Protein AF-A0A962QQG6-F1 (afdb_monomer_lite)

Foldseek 3Di:
DVLLQVLLQQLLVVLCVVCVVQVLQFAFFADLPPPPDRNHDHQVRQQVSSLVSQVVCVVVVVDDFKDWDDKDWDDPDPRDIHIFTWIAGPPPRFIWTFGPRRGGRSHGTDTGGVVVVNVDDDDHPPDD

Secondary structure (DSSP, 8-state):
-HHHHHHHHHHHHHHHHHHHHHSGGGPPS---S----TT---HHHHHHHHHHHHHHHHHTT--SSEEEEEEEEEEEETTEEEEEEEEEETTT--EEEEE-TTS-TTSPPEEEEHHHHHH-S----TT-

pLDDT: mean 88.92, std 14.82, range [37.56, 98.88]

Sequence (128 aa):
AQERRSIALAIARMEQMVGTQTGTSRDLPGNDGDNDQAGQLDCIAESLNTTTFLHVLEDSGLLRWHKVGTPAKRQRWIFSFHHTAVIRETTTDAPFAVDSWYLGNGAEPLVQPLDEWFRAIDIPGPGD

Radius of gyration: 14.05 Å; chains: 1; bounding box: 30×34×37 Å

Structure (mmCIF, N/CA/C/O backbone):
data_AF-A0A962QQG6-F1
#
_entry.id   AF-A0A962QQG6-F1
#
loop_
_atom_site.group_PDB
_atom_site.id
_atom_site.type_symbol
_atom_site.label_atom_id
_atom_site.label_alt_id
_atom_site.label_comp_id
_atom_site.label_asym_id
_atom_site.label_entity_id
_atom_site.label_seq_id
_atom_site.pdbx_PDB_ins_code
_atom_site.Cartn_x
_atom_site.Cartn_y
_atom_site.Cartn_z
_atom_site.occupancy
_atom_site.B_iso_or_equiv
_atom_site.auth_seq_id
_atom_site.auth_comp_id
_atom_site.auth_asym_id
_atom_site.auth_atom_id
_atom_site.pdbx_PDB_model_num
ATOM 1 N N . ALA A 1 1 ? 0.656 2.044 16.397 1.00 78.56 1 ALA A N 1
ATOM 2 C CA . ALA A 1 1 ? 1.985 2.352 15.817 1.00 78.56 1 ALA A CA 1
ATOM 3 C C . ALA A 1 1 ? 2.762 1.094 15.417 1.00 78.56 1 ALA A C 1
ATOM 5 O O . ALA A 1 1 ? 3.168 1.013 14.270 1.00 78.56 1 ALA A O 1
ATOM 6 N N . GLN A 1 2 ? 2.943 0.105 16.306 1.00 94.94 2 GLN A N 1
ATOM 7 C CA . GLN A 1 2 ? 3.753 -1.089 16.007 1.00 94.94 2 GLN A CA 1
ATOM 8 C C . GLN A 1 2 ? 3.276 -1.882 14.778 1.00 94.94 2 GLN A C 1
ATOM 10 O O . GLN A 1 2 ? 4.088 -2.158 13.904 1.00 94.94 2 GLN A O 1
ATOM 15 N N . GLU A 1 3 ? 1.976 -2.181 14.664 1.00 97.44 3 GLU A N 1
ATOM 16 C CA . GLU A 1 3 ? 1.452 -2.939 13.514 1.00 97.44 3 GLU A CA 1
ATOM 17 C C . GLU A 1 3 ? 1.678 -2.215 12.179 1.00 97.44 3 GLU A C 1
ATOM 19 O O . GLU A 1 3 ? 2.087 -2.844 11.216 1.00 97.44 3 GLU A O 1
ATOM 24 N N . ARG A 1 4 ? 1.533 -0.884 12.137 1.00 97.88 4 ARG A N 1
ATOM 25 C CA . ARG A 1 4 ? 1.819 -0.078 10.936 1.00 97.88 4 ARG A CA 1
ATOM 26 C C . ARG A 1 4 ? 3.274 -0.198 10.475 1.00 97.88 4 ARG A C 1
ATOM 28 O O . ARG A 1 4 ? 3.527 -0.300 9.282 1.00 97.88 4 ARG A O 1
ATOM 35 N N . ARG A 1 5 ? 4.223 -0.259 11.415 1.00 97.69 5 ARG A N 1
ATOM 36 C CA . ARG A 1 5 ? 5.639 -0.517 11.105 1.00 97.69 5 ARG A CA 1
ATOM 37 C C . ARG A 1 5 ? 5.859 -1.942 10.590 1.00 97.69 5 ARG A C 1
ATOM 39 O O . ARG A 1 5 ? 6.620 -2.144 9.653 1.00 97.69 5 ARG A O 1
ATOM 46 N N . SER A 1 6 ? 5.193 -2.932 11.185 1.00 98.19 6 SER A N 1
ATOM 47 C CA . SER A 1 6 ? 5.244 -4.318 10.703 1.00 98.19 6 SER A CA 1
ATOM 48 C C . SER A 1 6 ? 4.640 -4.471 9.307 1.00 98.19 6 SER A C 1
ATOM 50 O O . SER A 1 6 ? 5.186 -5.222 8.507 1.00 98.19 6 SER A O 1
ATOM 52 N N . ILE A 1 7 ? 3.567 -3.736 9.000 1.00 98.50 7 ILE A N 1
ATOM 53 C CA . ILE A 1 7 ? 2.983 -3.657 7.658 1.00 98.50 7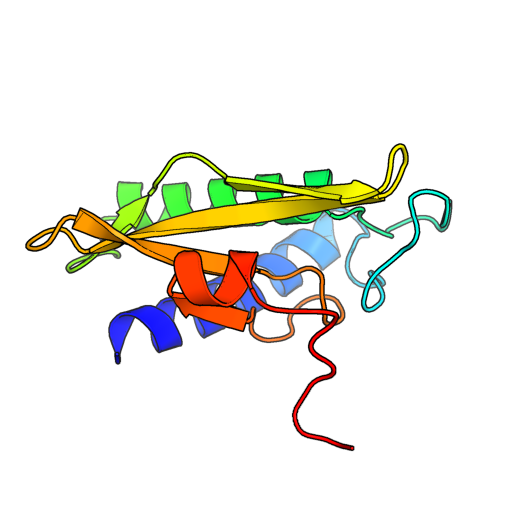 ILE A CA 1
ATOM 54 C C . ILE A 1 7 ? 4.017 -3.103 6.679 1.00 98.50 7 ILE A C 1
ATOM 56 O O . ILE A 1 7 ? 4.286 -3.761 5.684 1.00 98.50 7 ILE A O 1
ATOM 60 N N . ALA A 1 8 ? 4.657 -1.968 6.982 1.00 98.31 8 ALA A N 1
ATOM 61 C CA . ALA A 1 8 ? 5.670 -1.387 6.099 1.00 98.31 8 ALA A CA 1
ATOM 62 C C . ALA A 1 8 ? 6.805 -2.381 5.779 1.00 98.31 8 ALA A C 1
ATOM 64 O O . ALA A 1 8 ? 7.122 -2.629 4.617 1.00 98.31 8 ALA A O 1
ATOM 65 N N . LEU A 1 9 ? 7.339 -3.048 6.805 1.00 98.38 9 LEU A N 1
ATOM 66 C CA . LEU A 1 9 ? 8.345 -4.098 6.630 1.00 98.38 9 LEU A CA 1
ATOM 67 C C . LEU A 1 9 ? 7.838 -5.275 5.787 1.00 98.38 9 LEU A C 1
ATOM 69 O O . LEU A 1 9 ? 8.587 -5.816 4.976 1.00 98.38 9 LEU A O 1
ATOM 73 N N . ALA A 1 10 ? 6.590 -5.704 5.982 1.00 98.44 10 ALA A N 1
ATOM 74 C CA . ALA A 1 10 ? 6.010 -6.809 5.228 1.00 98.44 10 ALA A CA 1
ATOM 75 C C . ALA A 1 10 ? 5.835 -6.454 3.745 1.00 98.44 10 ALA A C 1
ATOM 77 O O . ALA A 1 10 ? 6.231 -7.251 2.897 1.00 98.44 10 ALA A O 1
ATOM 78 N N . ILE A 1 11 ? 5.318 -5.259 3.441 1.00 98.56 11 ILE A N 1
ATOM 79 C CA . ILE A 1 11 ? 5.159 -4.759 2.068 1.00 98.56 11 ILE A CA 1
ATOM 80 C C . ILE A 1 11 ? 6.513 -4.700 1.360 1.00 98.56 11 ILE A C 1
ATOM 82 O O . ILE A 1 11 ? 6.670 -5.334 0.321 1.00 98.56 11 ILE A O 1
ATOM 86 N N . ALA A 1 12 ? 7.524 -4.096 1.989 1.00 98.00 12 ALA A N 1
ATOM 87 C CA . ALA A 1 12 ? 8.886 -4.046 1.458 1.00 98.00 12 ALA A CA 1
ATOM 88 C C . ALA A 1 12 ? 9.438 -5.443 1.107 1.00 98.00 12 ALA A C 1
ATOM 90 O O . ALA A 1 12 ? 10.058 -5.658 0.066 1.00 98.00 12 ALA A O 1
ATOM 91 N N . ARG A 1 13 ? 9.199 -6.445 1.964 1.00 98.12 13 ARG A N 1
ATOM 92 C CA . ARG A 1 13 ? 9.630 -7.827 1.692 1.00 98.12 13 ARG A CA 1
ATOM 93 C C . ARG A 1 13 ? 8.835 -8.480 0.569 1.00 98.12 13 ARG A C 1
ATOM 95 O O . ARG A 1 13 ? 9.422 -9.206 -0.231 1.00 98.12 13 ARG A O 1
ATOM 102 N N . MET A 1 14 ? 7.526 -8.250 0.509 1.00 98.25 14 MET A N 1
ATOM 103 C CA . MET A 1 14 ? 6.679 -8.779 -0.559 1.00 98.25 14 MET A CA 1
ATOM 104 C C . MET A 1 14 ? 7.065 -8.192 -1.916 1.00 98.25 14 MET A C 1
ATOM 106 O O . MET A 1 14 ? 7.214 -8.953 -2.868 1.00 98.25 14 MET A O 1
ATOM 110 N N . GLU A 1 15 ? 7.353 -6.895 -1.988 1.00 97.00 15 GLU A N 1
ATOM 111 C CA . GLU A 1 15 ? 7.869 -6.245 -3.194 1.00 97.00 15 GLU A CA 1
ATOM 112 C C . GLU A 1 15 ? 9.195 -6.836 -3.675 1.00 97.00 15 GLU A C 1
ATOM 114 O O . GLU A 1 15 ? 9.340 -7.082 -4.869 1.00 97.00 15 GLU A O 1
ATOM 119 N N . GLN A 1 16 ? 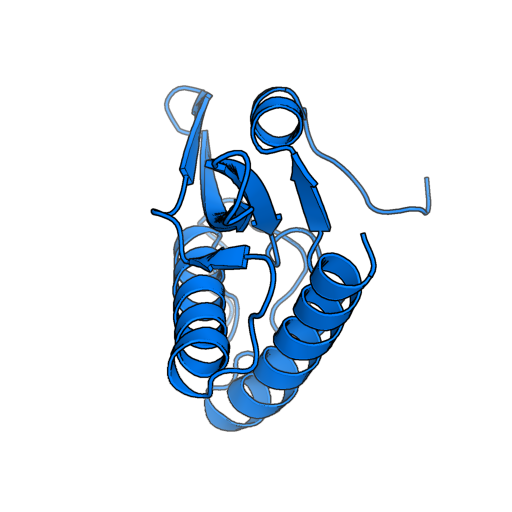10.140 -7.133 -2.774 1.00 96.88 16 GLN A N 1
ATOM 120 C CA . GLN A 1 16 ? 11.410 -7.784 -3.140 1.00 96.88 16 GLN A CA 1
ATOM 121 C C . GLN A 1 16 ? 11.177 -9.183 -3.731 1.00 96.88 16 GLN A C 1
ATOM 123 O O . GLN A 1 16 ? 11.759 -9.556 -4.758 1.00 96.88 16 GLN A O 1
ATOM 128 N N . MET A 1 17 ? 10.314 -9.972 -3.081 1.00 97.25 17 MET A N 1
ATOM 129 C CA . MET A 1 17 ? 9.988 -11.333 -3.516 1.00 97.25 17 MET A CA 1
ATOM 130 C C . MET A 1 17 ? 9.252 -11.340 -4.858 1.00 97.25 17 MET A C 1
ATOM 132 O O . MET A 1 17 ? 9.568 -12.151 -5.731 1.00 97.25 17 MET A O 1
ATOM 136 N N . VAL A 1 18 ? 8.270 -10.455 -5.031 1.00 96.94 18 VAL A N 1
ATOM 137 C CA . VAL A 1 18 ? 7.470 -10.354 -6.257 1.00 96.94 18 VAL A CA 1
ATOM 138 C C . VAL A 1 18 ? 8.287 -9.735 -7.381 1.00 96.94 18 VAL A C 1
ATOM 140 O O . VAL A 1 18 ? 8.298 -10.288 -8.476 1.00 96.94 18 VAL A O 1
ATOM 143 N N . GLY A 1 19 ? 9.055 -8.681 -7.105 1.00 95.62 19 GLY A N 1
ATOM 144 C CA . GLY A 1 19 ? 9.858 -7.987 -8.108 1.00 95.62 19 GLY A CA 1
ATOM 145 C C . GLY A 1 19 ? 10.870 -8.887 -8.805 1.00 95.62 19 GLY A C 1
ATOM 146 O O . GLY A 1 19 ? 11.074 -8.763 -10.013 1.00 95.62 19 GLY A O 1
ATOM 147 N N . THR A 1 20 ? 11.430 -9.863 -8.081 1.00 94.94 20 THR A N 1
ATOM 148 C 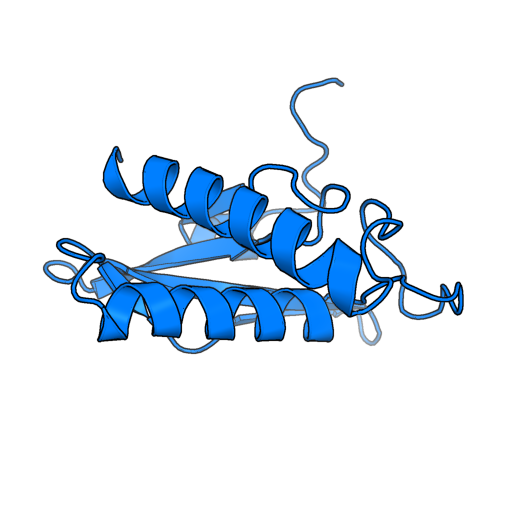CA . THR A 1 20 ? 12.356 -10.851 -8.661 1.00 94.94 20 THR A CA 1
ATOM 149 C C . THR A 1 20 ? 11.656 -11.747 -9.691 1.00 94.94 20 THR A C 1
ATOM 151 O O . THR A 1 20 ? 12.278 -12.212 -10.642 1.00 94.94 20 THR A O 1
ATOM 154 N N . GLN A 1 21 ? 10.355 -11.989 -9.516 1.00 95.69 21 GLN A N 1
ATOM 155 C CA . GLN A 1 21 ? 9.545 -12.857 -10.374 1.00 95.69 21 GLN A CA 1
ATOM 156 C C . GLN A 1 21 ? 8.905 -12.096 -11.541 1.00 95.69 21 GLN A C 1
ATOM 158 O O . GLN A 1 21 ? 8.743 -12.657 -12.622 1.00 95.69 21 GLN A O 1
ATOM 163 N N . THR A 1 22 ? 8.542 -10.830 -11.334 1.00 93.50 22 THR A N 1
ATOM 164 C CA . THR A 1 22 ? 7.828 -9.994 -12.314 1.00 93.50 22 THR A CA 1
ATOM 165 C C . THR A 1 22 ? 8.748 -9.073 -13.113 1.00 93.50 22 THR A C 1
ATOM 167 O O . THR A 1 22 ? 8.303 -8.444 -14.070 1.00 93.50 22 THR A O 1
ATOM 170 N N . GLY A 1 23 ? 10.028 -8.981 -12.739 1.00 93.06 23 GLY A N 1
ATOM 171 C CA . GLY A 1 23 ? 10.990 -8.066 -13.352 1.00 93.06 23 GLY A CA 1
ATOM 172 C C . GLY A 1 23 ? 10.924 -6.633 -12.814 1.00 93.06 23 GLY A C 1
ATOM 173 O O . GLY A 1 23 ? 11.611 -5.768 -13.355 1.00 93.06 23 GLY A O 1
ATOM 174 N N . THR A 1 24 ? 10.152 -6.379 -11.750 1.00 93.31 24 THR A N 1
ATOM 175 C CA . THR A 1 24 ? 10.003 -5.048 -11.132 1.00 93.31 24 THR A CA 1
ATOM 176 C C . THR A 1 24 ? 11.021 -4.768 -10.024 1.00 93.31 24 THR A C 1
ATOM 178 O O . THR A 1 24 ? 10.988 -3.716 -9.402 1.00 93.31 24 THR A O 1
ATOM 181 N N . SER A 1 25 ? 12.008 -5.649 -9.804 1.00 93.31 25 SER A N 1
ATOM 182 C CA . SER A 1 25 ? 13.123 -5.395 -8.865 1.00 93.31 25 SER A CA 1
ATOM 183 C C . SER A 1 25 ? 13.959 -4.151 -9.181 1.00 93.31 25 SER A C 1
ATOM 185 O O . SER A 1 25 ? 14.798 -3.761 -8.375 1.00 93.31 25 SER A O 1
ATOM 187 N N . ARG A 1 26 ? 13.806 -3.579 -10.378 1.00 89.31 26 ARG A N 1
ATOM 188 C CA . ARG A 1 26 ? 14.519 -2.374 -10.820 1.00 89.31 26 ARG A CA 1
ATOM 189 C C . ARG A 1 26 ? 13.651 -1.120 -10.749 1.00 89.31 26 ARG A C 1
ATOM 191 O O . ARG A 1 26 ? 14.068 -0.101 -11.286 1.00 89.31 26 ARG A O 1
ATOM 198 N N . ASP A 1 27 ? 12.471 -1.218 -10.144 1.00 89.19 27 ASP A N 1
ATOM 199 C CA . ASP A 1 27 ? 11.589 -0.077 -9.961 1.00 89.19 27 ASP A CA 1
ATOM 200 C C . ASP A 1 27 ? 12.287 1.029 -9.151 1.00 89.19 27 ASP A C 1
ATOM 202 O O . ASP A 1 27 ? 12.877 0.783 -8.090 1.00 89.19 27 ASP A O 1
ATOM 206 N N . LEU A 1 28 ? 12.291 2.231 -9.724 1.00 89.00 28 LEU A N 1
ATOM 207 C CA . LEU A 1 28 ? 12.946 3.420 -9.196 1.00 89.00 28 LEU A CA 1
ATOM 208 C C . LEU A 1 28 ? 11.961 4.279 -8.389 1.00 89.00 28 LEU A C 1
ATOM 210 O O . LEU A 1 28 ? 10.774 4.278 -8.704 1.00 89.00 28 LEU A O 1
ATOM 214 N N . PRO A 1 29 ? 12.459 5.081 -7.422 1.00 86.88 29 PRO A N 1
ATOM 215 C CA . PRO A 1 29 ? 11.641 6.035 -6.680 1.00 86.88 29 PRO A CA 1
ATOM 216 C C . PRO A 1 29 ? 10.867 6.985 -7.599 1.00 86.88 29 PRO A C 1
ATOM 218 O O . PRO A 1 29 ? 11.480 7.760 -8.338 1.00 86.88 29 PRO A O 1
ATOM 221 N N . GLY A 1 30 ? 9.540 6.977 -7.488 1.00 79.75 30 GLY A N 1
ATOM 222 C CA . GLY A 1 30 ? 8.646 7.877 -8.208 1.00 79.75 30 GLY A CA 1
ATOM 223 C C . GLY A 1 30 ? 8.676 7.765 -9.742 1.00 79.75 30 GLY A C 1
ATOM 224 O O . GLY A 1 30 ? 9.559 7.167 -10.353 1.00 79.75 30 GLY A O 1
ATOM 225 N N . ASN A 1 31 ? 7.686 8.381 -10.395 1.00 72.50 31 ASN A N 1
ATOM 226 C CA . ASN A 1 31 ? 7.681 8.672 -11.836 1.00 72.50 31 ASN A CA 1
ATOM 227 C C . ASN A 1 31 ? 6.546 9.618 -12.272 1.00 72.50 31 ASN A C 1
ATOM 229 O O . ASN A 1 31 ? 5.424 9.551 -11.786 1.00 72.50 31 ASN A O 1
ATOM 233 N N . ASP A 1 32 ? 6.789 10.431 -13.298 1.00 59.16 32 ASP A N 1
ATOM 234 C CA . ASP A 1 32 ? 5.755 11.285 -13.904 1.00 59.16 32 ASP A CA 1
ATOM 235 C C . ASP A 1 32 ? 4.977 10.552 -15.013 1.00 59.16 32 ASP A C 1
ATOM 237 O O . ASP A 1 32 ? 4.809 11.065 -16.115 1.00 59.16 32 ASP A O 1
ATOM 241 N N . GLY A 1 33 ? 4.532 9.318 -14.753 1.00 56.44 33 GLY A N 1
ATOM 242 C CA . GLY A 1 33 ? 3.646 8.557 -15.650 1.00 56.44 33 GLY A CA 1
ATOM 243 C C . GLY A 1 33 ? 4.240 8.069 -16.985 1.00 56.44 33 GLY A C 1
ATOM 244 O O . GLY A 1 33 ? 3.632 7.204 -17.605 1.00 56.44 33 GLY A O 1
ATOM 245 N N . ASP A 1 34 ? 5.421 8.547 -17.392 1.00 55.69 34 ASP A N 1
ATOM 246 C CA . ASP A 1 34 ? 6.011 8.287 -18.722 1.00 55.69 34 ASP A CA 1
ATOM 247 C C . ASP A 1 34 ? 7.355 7.525 -18.697 1.00 55.69 34 ASP A C 1
ATOM 249 O O . ASP A 1 34 ? 8.005 7.373 -19.733 1.00 55.69 34 ASP A O 1
ATOM 253 N N . ASN A 1 35 ? 7.804 7.012 -17.544 1.00 60.88 35 ASN A N 1
ATOM 254 C CA . ASN A 1 35 ? 9.019 6.187 -17.495 1.00 60.88 35 ASN A CA 1
ATOM 255 C C . ASN A 1 35 ? 8.722 4.766 -18.001 1.00 60.88 35 ASN A C 1
ATOM 257 O O . ASN A 1 35 ? 8.453 3.854 -17.224 1.00 60.88 35 ASN A O 1
ATOM 261 N N . ASP A 1 36 ? 8.828 4.576 -19.314 1.00 66.50 36 ASP A N 1
ATOM 262 C CA . ASP A 1 36 ? 8.616 3.328 -20.065 1.00 66.50 36 ASP A CA 1
ATOM 263 C C . ASP A 1 36 ? 9.701 2.248 -19.856 1.00 66.50 36 ASP A C 1
ATOM 265 O O . ASP A 1 36 ? 9.802 1.271 -20.608 1.00 66.50 36 ASP A O 1
ATOM 269 N N . GLN A 1 37 ? 10.520 2.391 -18.814 1.00 81.00 37 GLN A N 1
ATOM 270 C CA . GLN A 1 37 ? 11.588 1.449 -18.515 1.00 81.00 37 GLN A CA 1
ATOM 271 C C . GLN A 1 37 ? 11.006 0.105 -18.075 1.00 81.00 37 GLN A C 1
ATOM 273 O O . GLN A 1 37 ? 10.172 0.016 -17.176 1.00 81.00 37 GLN A O 1
ATOM 278 N N . ALA A 1 38 ? 11.490 -0.978 -18.685 1.00 85.44 38 ALA A N 1
ATOM 279 C CA . ALA A 1 38 ? 11.039 -2.325 -18.362 1.00 85.44 38 ALA A CA 1
ATOM 280 C C . ALA A 1 38 ? 11.265 -2.658 -16.873 1.00 85.44 38 ALA A C 1
ATOM 282 O O . ALA A 1 38 ? 12.407 -2.851 -16.437 1.00 85.44 38 ALA A O 1
ATOM 283 N N . GLY A 1 39 ? 10.164 -2.793 -16.132 1.00 87.62 39 GLY A N 1
ATOM 284 C CA . GLY A 1 39 ? 10.154 -3.077 -14.697 1.00 87.62 39 GLY A CA 1
ATOM 285 C C . GLY A 1 39 ? 9.823 -1.877 -13.807 1.00 87.62 39 GLY A C 1
ATOM 286 O O . GLY A 1 39 ? 9.706 -2.078 -12.605 1.00 87.62 39 GLY A O 1
ATOM 287 N N . GLN A 1 40 ? 9.655 -0.677 -14.370 1.00 91.44 40 GLN A N 1
ATOM 288 C CA . GLN A 1 40 ? 9.169 0.492 -13.639 1.00 91.44 40 GLN A CA 1
ATOM 289 C C . GLN A 1 40 ? 7.653 0.404 -13.418 1.00 91.44 40 GLN A C 1
ATOM 291 O O . GLN A 1 40 ? 6.910 -0.013 -14.311 1.00 91.44 40 GLN A O 1
ATOM 296 N N . LEU A 1 41 ? 7.199 0.825 -12.241 1.00 90.94 41 LEU A N 1
ATOM 297 C CA . LEU A 1 41 ? 5.804 0.854 -11.828 1.00 90.94 41 LEU A CA 1
ATOM 298 C C . LEU A 1 41 ? 5.347 2.292 -11.593 1.00 90.94 41 LEU A C 1
ATOM 300 O O . LEU A 1 41 ? 6.052 3.099 -10.994 1.00 90.94 41 LEU A O 1
ATOM 304 N N . ASP A 1 42 ? 4.164 2.636 -12.102 1.00 90.62 42 ASP A N 1
ATOM 305 C CA . ASP A 1 42 ? 3.522 3.919 -11.814 1.00 90.62 42 ASP A CA 1
ATOM 306 C C . ASP A 1 42 ? 2.797 3.902 -10.457 1.00 90.62 42 ASP A C 1
ATOM 308 O O . ASP A 1 42 ? 2.636 2.856 -9.822 1.00 90.62 42 ASP A O 1
ATOM 312 N N . CYS A 1 43 ? 2.320 5.065 -10.000 1.00 90.62 43 CYS A N 1
ATOM 313 C CA . CYS A 1 43 ? 1.615 5.160 -8.715 1.00 90.62 43 CYS A CA 1
ATOM 314 C C . CYS A 1 43 ? 0.343 4.295 -8.643 1.00 90.62 43 CYS A C 1
ATOM 316 O O . CYS A 1 43 ? -0.087 3.913 -7.553 1.00 90.62 43 CYS A O 1
ATOM 318 N N . ILE A 1 44 ? -0.282 3.986 -9.785 1.00 91.88 44 ILE A N 1
ATOM 319 C CA . ILE A 1 44 ? -1.487 3.155 -9.840 1.00 91.88 44 ILE A CA 1
ATOM 320 C C . ILE A 1 44 ? -1.098 1.698 -9.599 1.00 91.88 44 ILE A C 1
ATOM 322 O O . ILE A 1 44 ? -1.699 1.042 -8.747 1.00 91.88 44 ILE A O 1
ATOM 326 N N . ALA A 1 45 ? -0.092 1.199 -10.316 1.00 93.12 45 ALA A N 1
ATOM 327 C CA . ALA A 1 45 ? 0.417 -0.155 -10.179 1.00 93.12 45 ALA A CA 1
ATOM 328 C C . ALA A 1 45 ? 0.984 -0.397 -8.774 1.00 93.12 45 ALA A C 1
ATOM 330 O O . ALA A 1 45 ? 0.634 -1.398 -8.149 1.00 93.12 45 ALA A O 1
ATOM 331 N N . GLU A 1 46 ? 1.764 0.547 -8.243 1.00 94.44 46 GLU A N 1
ATOM 332 C CA . GLU A 1 46 ? 2.272 0.513 -6.866 1.00 94.44 46 GLU A CA 1
ATOM 333 C C . GLU A 1 46 ? 1.137 0.428 -5.837 1.00 94.44 46 GLU A C 1
ATOM 335 O O . GLU A 1 46 ? 1.106 -0.465 -4.982 1.00 94.44 46 GLU A O 1
ATOM 340 N N . SER A 1 47 ? 0.128 1.296 -5.967 1.00 96.31 47 SER A N 1
ATOM 341 C CA . SER A 1 47 ? -1.036 1.280 -5.080 1.00 96.31 47 SER A CA 1
ATOM 342 C C . SER A 1 47 ? -1.804 -0.043 -5.154 1.00 96.31 47 SER A C 1
ATOM 344 O O . SER A 1 47 ? -2.251 -0.536 -4.120 1.00 96.31 47 SER A O 1
ATOM 346 N N . LEU A 1 48 ? -1.984 -0.622 -6.344 1.00 96.81 48 LEU A N 1
ATOM 347 C CA . LEU A 1 48 ? -2.716 -1.880 -6.525 1.00 96.81 48 LEU A CA 1
ATOM 348 C C . LEU A 1 48 ? -1.936 -3.089 -5.993 1.00 96.81 48 LEU A C 1
ATOM 350 O O . LEU A 1 48 ? -2.526 -3.960 -5.344 1.00 96.81 48 LEU A O 1
ATOM 354 N N . ASN A 1 49 ? -0.623 -3.135 -6.225 1.00 97.44 49 ASN A N 1
ATOM 355 C CA . ASN A 1 49 ? 0.252 -4.178 -5.690 1.00 97.44 49 ASN A CA 1
ATOM 356 C C . ASN A 1 49 ? 0.244 -4.146 -4.161 1.00 97.44 49 ASN A C 1
ATOM 358 O O . ASN A 1 49 ? -0.045 -5.161 -3.525 1.00 97.44 49 ASN A O 1
ATOM 362 N N . THR A 1 50 ? 0.437 -2.965 -3.569 1.00 98.56 50 THR A N 1
ATOM 363 C CA . THR A 1 50 ? 0.386 -2.792 -2.114 1.00 98.56 50 THR A CA 1
ATOM 364 C C . THR A 1 50 ? -0.979 -3.184 -1.546 1.00 98.56 50 THR A C 1
ATOM 366 O O . THR A 1 50 ? -1.038 -3.917 -0.561 1.00 98.56 50 THR A O 1
ATOM 369 N N . THR A 1 51 ? -2.095 -2.791 -2.174 1.00 98.75 51 THR A N 1
ATOM 370 C CA . THR A 1 51 ? -3.435 -3.244 -1.752 1.00 98.75 51 THR A CA 1
ATOM 371 C C . THR A 1 51 ? -3.580 -4.764 -1.816 1.00 98.75 51 THR A C 1
ATOM 373 O O . THR A 1 51 ? -4.142 -5.364 -0.900 1.00 98.75 51 THR A O 1
ATOM 376 N N . THR A 1 52 ? -3.034 -5.405 -2.849 1.00 98.50 52 THR A N 1
ATOM 377 C CA . THR A 1 52 ? -3.047 -6.869 -2.980 1.00 98.50 52 THR A CA 1
ATOM 378 C C . THR A 1 52 ? -2.271 -7.532 -1.841 1.00 98.50 52 THR A C 1
ATOM 380 O O . THR A 1 52 ? -2.769 -8.460 -1.208 1.00 98.50 52 THR A O 1
ATOM 383 N N . PHE A 1 53 ? -1.079 -7.028 -1.520 1.00 98.56 53 PHE A N 1
ATOM 384 C CA . PHE A 1 53 ? -0.270 -7.526 -0.406 1.00 98.56 53 PHE A CA 1
ATOM 385 C C . PHE A 1 53 ? -0.959 -7.333 0.946 1.00 98.56 53 PHE A C 1
ATOM 387 O O . PHE A 1 53 ? -0.944 -8.232 1.787 1.00 98.56 53 PHE A O 1
ATOM 394 N N . LEU A 1 54 ? -1.620 -6.193 1.147 1.00 98.88 54 LEU A N 1
ATOM 395 C CA . LEU A 1 54 ? -2.408 -5.939 2.348 1.00 98.88 54 LEU A CA 1
ATOM 396 C C . LEU A 1 54 ? -3.564 -6.936 2.495 1.00 98.88 54 LEU A C 1
ATOM 398 O O . LEU A 1 54 ? -3.776 -7.432 3.600 1.00 98.88 54 LEU A O 1
ATOM 402 N N . HIS A 1 55 ? -4.258 -7.286 1.408 1.00 98.75 55 HIS A N 1
ATOM 403 C CA . HIS A 1 55 ? -5.284 -8.333 1.448 1.00 98.75 55 HIS A CA 1
ATOM 404 C C . HIS A 1 55 ? -4.696 -9.707 1.775 1.00 98.75 55 HIS A C 1
ATOM 406 O O . HIS A 1 55 ? -5.261 -10.416 2.597 1.00 98.75 55 HIS A O 1
ATOM 412 N N . VAL A 1 56 ? -3.515 -10.057 1.250 1.00 98.56 56 VAL A N 1
ATOM 413 C CA . VAL A 1 56 ? -2.824 -11.299 1.650 1.00 98.56 56 VAL A CA 1
ATOM 414 C C . VAL A 1 56 ? -2.557 -11.329 3.161 1.00 98.56 56 VAL A C 1
ATOM 416 O O . VAL A 1 56 ? -2.747 -12.367 3.799 1.00 98.56 56 VAL A O 1
ATOM 419 N N . LEU A 1 57 ? -2.139 -10.205 3.757 1.00 98.62 57 LEU A N 1
ATOM 420 C CA . LEU A 1 57 ? -1.935 -10.098 5.206 1.00 98.62 57 LEU A CA 1
ATOM 421 C C . LEU A 1 57 ? -3.255 -10.194 5.989 1.00 98.62 57 LEU A C 1
ATOM 423 O O . LEU A 1 57 ? -3.301 -10.864 7.023 1.00 98.62 57 LEU A O 1
ATOM 427 N N . GLU A 1 58 ? -4.312 -9.537 5.512 1.00 98.56 58 GLU A N 1
ATOM 428 C CA . GLU A 1 58 ? -5.645 -9.549 6.124 1.00 98.56 58 GLU A CA 1
ATOM 429 C C . GLU A 1 58 ? -6.263 -10.951 6.107 1.00 98.56 58 GLU A C 1
ATOM 431 O O . GLU A 1 58 ? -6.618 -11.475 7.164 1.00 98.56 58 GLU A O 1
ATOM 436 N N . ASP A 1 59 ? -6.293 -11.596 4.940 1.00 98.44 59 ASP A N 1
ATOM 437 C CA . ASP A 1 59 ? -6.852 -12.937 4.734 1.00 98.44 59 ASP A CA 1
ATOM 438 C C . ASP A 1 59 ? -6.081 -14.010 5.519 1.00 98.44 59 ASP A C 1
ATOM 440 O O . ASP A 1 59 ? -6.645 -15.019 5.945 1.00 98.44 59 ASP A O 1
ATOM 444 N N . SER A 1 60 ? -4.789 -13.774 5.769 1.00 98.12 60 SER A N 1
ATOM 445 C CA . SER A 1 60 ? -3.947 -14.635 6.610 1.00 98.12 60 SER A CA 1
ATOM 446 C C . SER A 1 60 ? -4.122 -14.386 8.116 1.00 98.12 60 SER A C 1
ATOM 448 O O . SER A 1 60 ? -3.453 -15.030 8.926 1.00 98.12 60 SER A O 1
ATOM 450 N N . GLY A 1 61 ? -4.976 -13.440 8.523 1.00 97.81 61 GLY A N 1
ATOM 451 C CA . GLY A 1 61 ? -5.188 -13.075 9.927 1.00 97.81 61 GLY A CA 1
ATOM 452 C C . GLY A 1 61 ? -3.993 -12.368 10.579 1.00 97.81 61 GLY A C 1
ATOM 453 O O . GLY A 1 61 ? -3.859 -12.383 11.806 1.00 97.81 61 GLY A O 1
ATOM 454 N N . LEU A 1 62 ? -3.103 -11.772 9.778 1.00 98.19 62 LEU A N 1
ATOM 455 C CA . LEU A 1 62 ? -1.896 -11.084 10.250 1.00 98.19 62 LEU A CA 1
ATOM 456 C C . LEU A 1 62 ? -2.139 -9.606 10.580 1.00 98.19 62 LEU A C 1
ATOM 458 O O . LEU A 1 62 ? -1.296 -8.989 11.234 1.00 98.19 62 LEU A O 1
ATOM 462 N N . LEU A 1 63 ? -3.286 -9.050 10.181 1.00 98.25 63 LEU A N 1
ATOM 463 C CA . LEU A 1 63 ? -3.737 -7.730 10.614 1.00 98.25 63 LEU A CA 1
ATOM 464 C C . LEU A 1 63 ? -4.691 -7.875 11.805 1.00 98.25 63 LEU A C 1
ATOM 466 O O . LEU A 1 63 ? -5.777 -8.438 11.686 1.00 98.25 63 LEU A O 1
ATOM 470 N N . ARG A 1 64 ? -4.280 -7.389 12.980 1.00 97.75 64 ARG A N 1
ATOM 471 C CA . ARG A 1 64 ? -5.072 -7.457 14.218 1.00 97.75 64 ARG A CA 1
ATOM 472 C C . ARG A 1 64 ? -5.794 -6.150 14.511 1.00 97.75 64 ARG A C 1
ATOM 474 O O . ARG A 1 64 ? -6.911 -6.174 15.025 1.00 97.75 64 ARG A O 1
ATOM 481 N N . TRP A 1 65 ? -5.141 -5.022 14.250 1.00 98.12 65 TRP A N 1
ATOM 482 C CA . TRP A 1 65 ? -5.627 -3.691 14.624 1.00 98.12 65 TRP A CA 1
ATOM 483 C C . TRP A 1 65 ? -6.073 -2.852 13.434 1.00 98.12 65 TRP A C 1
ATOM 485 O O . TRP A 1 65 ? -6.683 -1.805 13.645 1.00 98.12 65 TRP A O 1
ATOM 495 N N . HIS A 1 66 ? -5.787 -3.296 12.212 1.00 98.62 66 HIS A N 1
ATOM 496 C CA . HIS A 1 66 ? -6.209 -2.635 10.988 1.00 98.62 66 HIS A CA 1
ATOM 497 C C . HIS A 1 66 ? -6.916 -3.620 10.053 1.00 98.62 66 HIS A C 1
ATOM 499 O O . HIS A 1 66 ? -6.727 -4.830 10.141 1.00 98.62 66 HIS A O 1
ATOM 505 N N . LYS A 1 67 ? -7.714 -3.066 9.148 1.00 98.62 67 LYS A N 1
ATOM 506 C CA . LYS A 1 67 ? -8.353 -3.742 8.015 1.00 98.62 67 LYS A CA 1
ATOM 507 C C . LYS A 1 67 ? -7.989 -3.018 6.724 1.00 98.62 67 LYS A C 1
ATOM 509 O O . LYS A 1 67 ? -7.659 -1.825 6.768 1.00 98.62 67 LYS A O 1
ATOM 514 N N . VAL A 1 68 ? -8.064 -3.695 5.587 1.00 98.75 68 VAL A N 1
ATOM 515 C CA . VAL A 1 68 ? -7.799 -3.066 4.289 1.00 98.75 68 VAL A CA 1
ATOM 516 C C . VAL A 1 68 ? -8.928 -2.092 3.950 1.00 98.75 68 VAL A C 1
ATOM 518 O O . VAL A 1 68 ? -10.114 -2.364 4.139 1.00 98.75 68 VAL A O 1
ATOM 521 N N . GLY A 1 69 ? -8.546 -0.895 3.516 1.00 98.31 69 GLY A N 1
ATOM 522 C CA . GLY A 1 69 ? -9.450 0.157 3.073 1.00 98.31 69 GLY A CA 1
ATOM 523 C C . GLY A 1 69 ? -9.477 0.284 1.555 1.00 98.31 69 GLY A C 1
ATOM 524 O O . GLY A 1 69 ? -8.660 -0.283 0.835 1.00 98.31 69 GLY A O 1
ATOM 525 N N . THR A 1 70 ? -10.410 1.090 1.058 1.00 97.69 70 THR A N 1
ATOM 526 C CA . THR A 1 70 ? -10.430 1.474 -0.356 1.00 97.69 70 THR A CA 1
ATOM 527 C C . THR A 1 70 ? -9.221 2.359 -0.670 1.00 97.69 70 THR A C 1
ATOM 529 O O . THR A 1 70 ? -9.008 3.327 0.068 1.00 97.69 70 THR A O 1
ATOM 532 N N . PRO A 1 71 ? -8.453 2.071 -1.741 1.00 97.44 71 PRO A N 1
ATOM 533 C CA . PRO A 1 71 ? -7.353 2.924 -2.176 1.00 97.44 71 PRO A CA 1
ATOM 534 C C . PRO A 1 71 ? -7.797 4.375 -2.345 1.00 97.44 71 PRO A C 1
ATOM 536 O O . PRO A 1 71 ? -8.914 4.656 -2.791 1.00 97.44 71 PRO A O 1
ATOM 539 N N . ALA A 1 72 ? -6.918 5.301 -1.983 1.00 95.81 72 ALA A N 1
ATOM 540 C CA . ALA A 1 72 ? -7.186 6.724 -2.082 1.00 95.81 72 ALA A CA 1
ATOM 541 C C . ALA A 1 72 ? -6.501 7.316 -3.313 1.00 95.81 72 ALA A C 1
ATOM 543 O O . ALA A 1 72 ? -5.434 6.876 -3.734 1.00 95.81 72 ALA A O 1
ATOM 544 N N . LYS A 1 73 ? -7.123 8.357 -3.866 1.00 93.19 73 LYS A N 1
ATOM 545 C CA . LYS A 1 73 ? -6.601 9.146 -4.979 1.00 93.19 73 LYS A CA 1
ATOM 546 C C . LYS A 1 73 ? -6.588 10.612 -4.583 1.00 93.19 73 LYS A C 1
ATOM 548 O O . LYS A 1 73 ? -7.592 11.120 -4.084 1.00 93.19 73 LYS A O 1
ATOM 553 N N . ARG A 1 74 ? -5.497 11.313 -4.883 1.00 88.88 74 ARG A N 1
ATOM 554 C CA . ARG A 1 74 ? -5.443 12.780 -4.841 1.00 88.88 74 ARG A CA 1
ATOM 555 C C . ARG A 1 74 ? -5.116 13.330 -6.223 1.00 88.88 74 ARG A C 1
ATOM 557 O O . ARG A 1 74 ? -4.313 12.757 -6.953 1.00 88.88 74 ARG A O 1
ATOM 564 N N . GLN A 1 75 ? -5.753 14.441 -6.573 1.00 79.88 75 GLN A N 1
ATOM 565 C CA . GLN A 1 75 ? -5.483 15.192 -7.794 1.00 79.88 75 GLN A CA 1
ATOM 566 C C . GLN A 1 75 ? -4.979 16.574 -7.389 1.00 79.88 75 GLN A C 1
ATOM 568 O O . GLN A 1 75 ? -5.709 17.322 -6.738 1.00 79.88 75 GLN A O 1
ATOM 573 N N . ARG A 1 76 ? -3.730 16.902 -7.737 1.00 65.75 76 ARG A N 1
ATOM 574 C CA . ARG A 1 76 ? -3.123 18.199 -7.386 1.00 65.75 76 ARG A CA 1
ATOM 575 C C . ARG A 1 76 ? -3.258 19.220 -8.517 1.00 65.75 76 ARG A C 1
ATOM 577 O O . ARG A 1 76 ? -3.497 20.391 -8.243 1.00 65.75 76 ARG A O 1
ATOM 584 N N . TRP A 1 77 ? -3.163 18.768 -9.766 1.00 61.88 77 TRP A N 1
ATOM 585 C CA . TRP A 1 77 ? -3.308 19.576 -10.982 1.00 61.88 77 TRP A CA 1
ATOM 586 C C . TRP A 1 77 ? -4.143 18.815 -12.018 1.00 61.88 77 TRP A C 1
ATOM 588 O O . TRP A 1 77 ? -4.436 17.635 -11.827 1.00 61.88 77 TRP A O 1
ATOM 598 N N . ILE A 1 78 ? -4.523 19.459 -13.127 1.00 58.22 78 ILE A N 1
ATOM 599 C CA . ILE A 1 78 ? -5.359 18.836 -14.177 1.00 58.22 78 ILE A CA 1
ATOM 600 C C . ILE A 1 78 ? -4.765 17.493 -14.658 1.00 58.22 78 ILE A C 1
ATOM 602 O O . ILE A 1 78 ? -5.530 16.577 -14.946 1.00 58.22 78 ILE A O 1
ATOM 606 N N . PHE A 1 79 ? -3.432 17.350 -14.636 1.00 60.16 79 PHE A N 1
ATOM 607 C CA . PHE A 1 79 ? -2.706 16.160 -15.098 1.00 60.16 79 PHE A CA 1
ATOM 608 C C . PHE A 1 79 ? -1.856 15.449 -14.026 1.00 60.16 79 PHE A C 1
ATOM 610 O O . PHE A 1 79 ? -1.135 14.521 -14.362 1.00 60.16 79 PHE A O 1
ATOM 617 N N . SER A 1 80 ? -1.925 15.848 -12.749 1.00 70.94 80 SER A N 1
ATOM 618 C CA . SER A 1 80 ? -1.135 15.217 -11.675 1.00 70.94 80 SER A CA 1
ATOM 619 C C . SER A 1 80 ? -2.051 14.467 -10.713 1.00 70.94 80 SER A C 1
ATOM 621 O O . SER A 1 80 ? -2.825 15.077 -9.960 1.00 70.94 80 SER A O 1
ATOM 623 N N . PHE A 1 81 ? -1.965 13.140 -10.769 1.00 83.94 81 PHE A N 1
ATOM 624 C CA . PHE A 1 81 ? -2.723 12.208 -9.945 1.00 83.94 81 PHE A CA 1
ATOM 625 C C . PHE A 1 81 ? -1.765 11.323 -9.165 1.00 83.94 81 PHE A C 1
ATOM 627 O O . PHE A 1 81 ? -0.778 10.856 -9.718 1.00 83.94 81 PHE A O 1
ATOM 634 N N . HIS A 1 82 ? -2.096 11.055 -7.907 1.00 89.94 82 HIS A N 1
ATOM 635 C CA . HIS A 1 82 ? -1.361 10.104 -7.081 1.00 89.94 82 HIS A CA 1
ATOM 636 C C . HIS A 1 82 ? -2.332 9.154 -6.390 1.00 89.94 82 HIS A C 1
ATOM 638 O O . HIS A 1 82 ? -3.406 9.590 -5.953 1.00 89.94 82 HIS A O 1
ATOM 644 N N . HIS A 1 83 ? -1.960 7.879 -6.305 1.00 93.06 83 HIS A N 1
ATOM 645 C CA . HIS A 1 83 ? -2.747 6.824 -5.670 1.00 93.06 83 HIS A CA 1
ATOM 646 C C . HIS A 1 83 ? -1.967 6.215 -4.509 1.00 93.06 83 HIS A C 1
ATOM 648 O O . HIS A 1 83 ? -0.743 6.180 -4.525 1.00 93.06 83 HIS A O 1
ATOM 654 N N . THR A 1 84 ? -2.683 5.744 -3.493 1.00 96.25 84 THR A N 1
ATOM 655 C CA . THR A 1 84 ? -2.084 5.029 -2.366 1.00 96.25 84 THR A CA 1
ATOM 656 C C . THR A 1 84 ? -3.021 3.939 -1.867 1.00 96.25 84 THR A C 1
ATOM 658 O O . THR A 1 84 ? -4.251 4.093 -1.883 1.00 96.25 84 THR A O 1
ATOM 661 N N . ALA A 1 85 ? -2.439 2.843 -1.384 1.00 98.44 85 ALA A N 1
ATOM 662 C CA . ALA A 1 85 ? -3.181 1.845 -0.641 1.00 98.44 85 ALA A CA 1
ATOM 663 C C . ALA A 1 85 ? -3.585 2.404 0.730 1.00 98.44 85 ALA A C 1
ATOM 665 O O . ALA A 1 85 ? -2.959 3.316 1.272 1.00 98.44 85 ALA A O 1
ATOM 666 N N . VAL A 1 86 ? -4.653 1.859 1.312 1.00 98.75 86 VAL A N 1
ATOM 667 C CA . VAL A 1 86 ? -5.192 2.349 2.584 1.00 98.75 86 VAL A CA 1
ATOM 668 C C . VAL A 1 86 ? -5.421 1.188 3.533 1.00 98.75 86 VAL A C 1
ATOM 670 O O . VAL A 1 86 ? -5.968 0.155 3.154 1.00 98.75 86 VAL A O 1
ATOM 673 N N . ILE A 1 87 ? -5.070 1.402 4.795 1.00 98.75 87 ILE A N 1
ATOM 674 C CA . ILE A 1 87 ? -5.527 0.591 5.923 1.00 98.75 87 ILE A CA 1
ATOM 675 C C . ILE A 1 87 ? -6.366 1.463 6.858 1.00 98.75 87 ILE A C 1
ATOM 677 O O . ILE A 1 87 ? -6.146 2.671 6.965 1.00 98.75 87 ILE A O 1
ATOM 681 N N . ARG A 1 88 ? -7.339 0.871 7.547 1.00 98.69 88 ARG A N 1
ATOM 682 C CA . ARG A 1 88 ? -8.179 1.561 8.538 1.00 98.69 88 ARG A CA 1
ATOM 683 C C . ARG A 1 88 ? -8.043 0.878 9.881 1.00 98.69 88 ARG A C 1
ATOM 685 O O . ARG A 1 88 ? -8.116 -0.343 9.949 1.00 98.69 88 ARG A O 1
ATOM 692 N N . GLU A 1 89 ? -7.857 1.648 10.942 1.00 98.12 89 GLU A N 1
ATOM 693 C CA . GLU A 1 89 ? -7.821 1.107 12.299 1.00 98.12 89 GLU A CA 1
ATOM 694 C C . GLU A 1 89 ? -9.198 0.527 12.667 1.00 98.12 89 GLU A C 1
ATOM 696 O O . GLU A 1 89 ? -10.227 1.166 12.463 1.00 98.12 89 GLU A O 1
ATOM 701 N N . THR A 1 90 ? -9.250 -0.695 13.193 1.00 97.44 90 THR A N 1
ATOM 702 C CA . THR A 1 90 ? -10.512 -1.437 13.364 1.00 97.44 90 THR A CA 1
ATOM 703 C C . THR A 1 90 ? -11.446 -0.798 14.397 1.00 97.44 90 THR A C 1
ATOM 705 O O . THR A 1 90 ? -12.664 -0.900 14.269 1.00 97.44 90 THR A O 1
ATOM 708 N N . THR A 1 91 ? -10.897 -0.135 15.418 1.00 97.00 91 THR A N 1
ATOM 709 C CA . THR A 1 91 ? -11.666 0.449 16.530 1.00 97.00 91 THR A CA 1
ATOM 710 C C . THR A 1 91 ? -12.187 1.852 16.236 1.00 97.00 91 THR A C 1
ATOM 712 O O . THR A 1 91 ? -13.320 2.167 16.586 1.00 97.00 91 THR A O 1
ATOM 715 N N . THR A 1 92 ? -11.363 2.702 15.625 1.00 97.56 92 THR A N 1
ATOM 716 C CA . THR A 1 92 ? -11.668 4.121 15.377 1.00 97.56 92 THR A CA 1
ATOM 717 C C . THR A 1 92 ? -12.085 4.396 13.937 1.00 97.56 92 THR A C 1
ATOM 719 O O . THR A 1 92 ? -12.558 5.489 13.634 1.00 97.56 92 THR A O 1
ATOM 722 N N . ASP A 1 93 ? -11.887 3.422 13.046 1.00 97.69 93 ASP A N 1
ATOM 723 C CA . ASP A 1 93 ? -11.995 3.565 11.596 1.00 97.69 93 ASP A CA 1
ATOM 724 C C . ASP A 1 93 ? -11.050 4.641 11.018 1.00 97.69 93 ASP A C 1
ATOM 726 O O . ASP A 1 93 ? -11.230 5.098 9.889 1.00 97.69 93 ASP A O 1
ATOM 730 N N . ALA A 1 94 ? -10.013 5.033 11.773 1.00 98.06 94 ALA A N 1
ATOM 731 C CA . ALA A 1 94 ? -9.032 6.023 11.349 1.00 98.06 94 ALA A CA 1
ATOM 732 C C . ALA A 1 94 ? -8.218 5.512 10.141 1.00 98.06 94 ALA A C 1
ATOM 734 O O . ALA A 1 94 ? -7.610 4.440 10.232 1.00 98.06 94 ALA A O 1
ATOM 735 N N . PRO A 1 95 ? -8.185 6.250 9.014 1.00 98.38 95 PRO A N 1
ATOM 736 C CA . PRO A 1 95 ? -7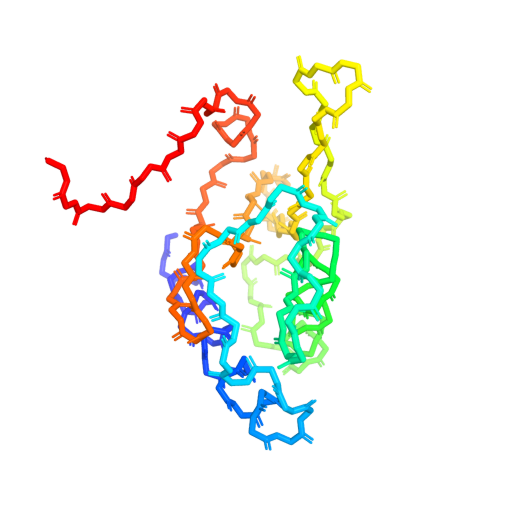.479 5.825 7.811 1.00 98.38 95 PRO A CA 1
ATOM 737 C C . PRO A 1 95 ? -5.998 6.215 7.808 1.00 98.38 95 PRO A C 1
ATOM 739 O O . PRO A 1 95 ? -5.630 7.339 8.154 1.00 98.38 95 PRO A O 1
ATOM 742 N N . PHE A 1 96 ? -5.165 5.307 7.306 1.00 98.38 96 PHE A N 1
ATOM 743 C CA . PHE A 1 96 ? -3.743 5.517 7.060 1.00 98.38 96 PHE A CA 1
ATOM 744 C C . PHE A 1 96 ? -3.412 5.135 5.617 1.00 98.38 96 PHE A C 1
ATOM 746 O O . PHE A 1 96 ? -3.832 4.078 5.144 1.00 98.38 96 PHE A O 1
ATOM 753 N N . ALA A 1 97 ? -2.657 5.992 4.936 1.00 98.06 97 ALA A N 1
ATOM 754 C CA . ALA A 1 97 ? -2.037 5.673 3.658 1.00 98.06 97 ALA A CA 1
ATOM 755 C C . ALA A 1 97 ? -0.880 4.687 3.876 1.00 98.06 97 ALA A C 1
ATOM 757 O O . ALA A 1 97 ? -0.185 4.780 4.890 1.00 98.06 97 ALA A O 1
ATOM 758 N N . VAL A 1 98 ? -0.683 3.770 2.932 1.00 98.19 98 VAL A N 1
ATOM 759 C CA . VAL A 1 98 ? 0.490 2.894 2.815 1.00 98.19 98 VAL A CA 1
ATOM 760 C C . VAL A 1 98 ? 1.026 3.106 1.405 1.00 98.19 98 VAL A C 1
ATOM 762 O O . VAL A 1 98 ? 0.468 2.592 0.438 1.00 98.19 98 VAL A O 1
ATOM 765 N N . ASP A 1 99 ? 2.047 3.947 1.286 1.00 95.75 99 ASP A N 1
ATOM 766 C CA . ASP A 1 99 ? 2.508 4.474 0.002 1.00 95.75 99 ASP A CA 1
ATOM 767 C C . ASP A 1 99 ? 3.929 3.997 -0.320 1.00 95.75 99 ASP A C 1
ATOM 769 O O . ASP A 1 99 ? 4.894 4.477 0.279 1.00 95.75 99 ASP A O 1
ATOM 773 N N . SER A 1 100 ? 4.042 3.022 -1.226 1.00 94.44 100 SER A N 1
ATOM 774 C CA . SER A 1 100 ? 5.308 2.425 -1.677 1.00 94.44 100 SER A CA 1
ATOM 775 C C . SER A 1 100 ? 6.005 3.222 -2.780 1.00 94.44 100 SER A C 1
ATOM 777 O O . SER A 1 100 ? 7.202 3.066 -2.976 1.00 94.44 100 SER A O 1
ATOM 779 N N . TRP A 1 101 ? 5.304 4.138 -3.451 1.00 91.50 101 TRP A N 1
ATOM 780 C CA . TRP A 1 101 ? 5.771 4.748 -4.701 1.00 91.50 101 TRP A CA 1
ATOM 781 C C . TRP A 1 101 ? 6.929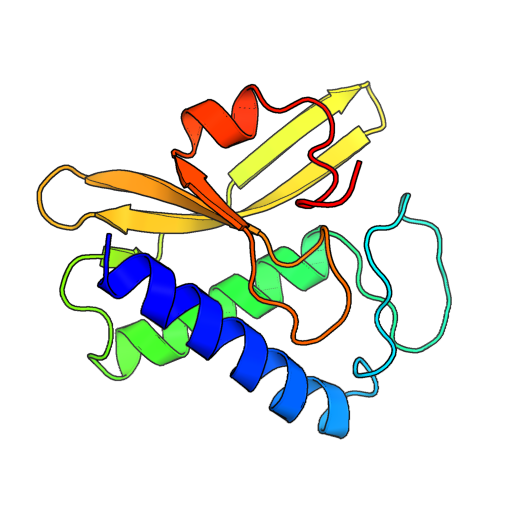 5.750 -4.541 1.00 91.50 101 TRP A C 1
ATOM 783 O O . TRP A 1 101 ? 7.687 5.983 -5.479 1.00 91.50 101 TRP A O 1
ATOM 793 N N . TYR A 1 102 ? 7.087 6.376 -3.368 1.00 86.25 102 TYR A N 1
ATOM 794 C CA . TYR A 1 102 ? 8.104 7.423 -3.172 1.00 86.25 102 TYR A CA 1
ATOM 795 C C . TYR A 1 102 ? 9.545 6.908 -3.150 1.00 86.25 102 TYR A C 1
ATOM 797 O O . TYR A 1 102 ? 10.469 7.704 -3.299 1.00 86.25 102 TYR A O 1
ATOM 805 N N . LEU A 1 103 ? 9.752 5.615 -2.903 1.00 87.38 103 LEU A N 1
ATOM 806 C CA . LEU A 1 103 ? 11.068 4.988 -2.798 1.00 87.38 103 LEU A CA 1
ATOM 807 C C . LEU A 1 103 ? 11.149 3.819 -3.788 1.00 87.38 103 LEU A C 1
ATOM 809 O O . LEU A 1 103 ? 10.144 3.417 -4.354 1.00 87.38 103 LEU A O 1
ATOM 813 N N . GLY A 1 104 ? 12.354 3.306 -4.040 1.00 87.19 104 GLY A N 1
ATOM 814 C CA . GLY A 1 104 ? 12.541 2.197 -4.980 1.00 87.19 104 GLY A CA 1
ATOM 815 C C . GLY A 1 104 ? 12.106 0.853 -4.396 1.00 87.19 104 GLY A C 1
ATOM 816 O O . GLY A 1 104 ? 11.930 0.729 -3.180 1.00 87.19 104 GLY A O 1
ATOM 817 N N . ASN A 1 105 ? 12.023 -0.162 -5.263 1.00 91.62 105 ASN A N 1
ATOM 818 C CA . ASN A 1 105 ? 11.538 -1.503 -4.924 1.00 91.62 105 ASN A CA 1
ATOM 819 C C . ASN A 1 105 ? 12.059 -2.021 -3.574 1.00 91.62 105 ASN A C 1
ATOM 821 O O . ASN A 1 105 ? 13.270 -2.133 -3.346 1.00 91.62 105 ASN A O 1
ATOM 825 N N . GLY A 1 106 ? 11.137 -2.415 -2.695 1.00 91.19 106 GLY A N 1
ATOM 826 C CA . GLY A 1 106 ? 11.490 -3.072 -1.447 1.00 91.19 106 GLY A CA 1
ATOM 827 C C . GLY A 1 106 ? 12.035 -2.150 -0.362 1.00 91.19 106 GLY A C 1
ATOM 828 O O . GLY A 1 106 ? 12.567 -2.652 0.636 1.00 91.19 106 GLY A O 1
ATOM 829 N N . ALA A 1 107 ? 11.932 -0.835 -0.542 1.00 95.25 107 ALA A N 1
ATOM 830 C CA . ALA A 1 107 ? 12.006 0.118 0.552 1.00 95.25 107 ALA A CA 1
ATOM 831 C C . ALA A 1 107 ? 10.727 0.053 1.405 1.00 95.25 107 ALA A C 1
ATOM 833 O O . ALA A 1 107 ? 9.676 -0.398 0.959 1.00 95.25 107 ALA A O 1
ATOM 834 N N . GLU A 1 108 ? 10.809 0.484 2.664 1.00 96.38 108 GLU A N 1
ATOM 835 C CA . GLU A 1 108 ? 9.614 0.560 3.507 1.00 96.38 108 GLU A CA 1
ATOM 836 C C . GLU A 1 108 ? 8.666 1.648 2.969 1.00 96.38 108 GLU A C 1
ATOM 838 O O . GLU A 1 108 ? 9.101 2.794 2.825 1.00 96.38 108 GLU A O 1
ATOM 843 N N . PRO A 1 109 ? 7.382 1.332 2.704 1.00 95.62 109 PRO A N 1
ATOM 844 C CA . PRO A 1 109 ? 6.415 2.329 2.277 1.00 95.62 109 PRO A CA 1
ATOM 845 C C . PRO A 1 109 ? 6.179 3.353 3.387 1.00 95.62 109 PRO A C 1
ATOM 847 O O . PRO A 1 109 ? 6.232 3.045 4.586 1.00 95.62 109 PRO A O 1
ATOM 850 N N . LEU A 1 110 ? 5.834 4.574 2.991 1.00 94.75 110 LEU A N 1
ATOM 851 C CA . LEU A 1 110 ? 5.438 5.611 3.929 1.00 94.75 110 LEU A CA 1
ATOM 852 C C . LEU A 1 110 ? 4.047 5.292 4.484 1.00 94.75 110 LEU A C 1
ATOM 854 O O . LEU A 1 110 ? 3.061 5.261 3.745 1.00 94.75 110 LEU A O 1
ATOM 858 N N . VAL A 1 111 ? 3.963 5.094 5.803 1.00 96.88 111 VAL A N 1
ATOM 859 C CA . VAL A 1 111 ? 2.692 4.859 6.498 1.00 96.88 111 VAL A CA 1
ATOM 860 C C . VAL A 1 111 ? 2.336 6.046 7.382 1.00 96.88 111 VAL A C 1
ATOM 862 O O . VAL A 1 111 ? 2.961 6.265 8.420 1.00 96.88 111 VAL A O 1
ATOM 865 N N . GLN A 1 112 ? 1.296 6.787 7.004 1.00 95.94 112 GLN A N 1
ATOM 866 C CA . GLN A 1 112 ? 0.893 8.030 7.674 1.00 95.94 112 GLN A CA 1
ATOM 867 C C . GLN A 1 112 ? -0.631 8.226 7.664 1.00 95.94 112 GLN A C 1
ATOM 869 O O . GLN A 1 112 ? -1.311 7.598 6.847 1.00 95.94 112 GLN A O 1
ATOM 874 N N . PRO A 1 113 ? -1.200 9.059 8.557 1.00 97.12 113 PRO A N 1
ATOM 875 C CA . PRO A 1 113 ? -2.614 9.424 8.507 1.00 97.12 113 PRO A CA 1
ATOM 876 C C . PRO A 1 113 ? -3.033 9.898 7.110 1.00 97.12 113 PRO A C 1
ATOM 878 O O . PRO A 1 113 ? -2.312 10.643 6.442 1.00 97.12 113 PRO A O 1
ATOM 881 N N . LEU A 1 114 ? -4.196 9.449 6.636 1.00 95.94 114 LEU A N 1
ATOM 882 C CA . LEU A 1 114 ? -4.614 9.726 5.259 1.00 95.94 114 LEU A CA 1
ATOM 883 C C . LEU A 1 114 ? -4.861 11.228 5.012 1.00 95.94 114 LEU A C 1
ATOM 885 O O . LEU A 1 114 ? -4.640 11.722 3.909 1.00 95.94 114 LEU A O 1
ATOM 889 N N . ASP A 1 115 ? -5.283 11.975 6.031 1.00 94.62 115 ASP A N 1
ATOM 890 C CA . ASP A 1 115 ? -5.448 13.430 5.961 1.00 94.62 115 ASP A CA 1
ATOM 891 C C . ASP A 1 115 ? -4.104 14.172 5.842 1.00 94.62 115 ASP A C 1
ATOM 893 O O . ASP A 1 115 ? -4.003 15.163 5.118 1.00 94.62 115 ASP A O 1
ATOM 897 N N . GLU A 1 116 ? -3.053 13.681 6.499 1.00 93.12 116 GLU A N 1
ATOM 898 C CA . GLU A 1 116 ? -1.678 14.146 6.290 1.00 93.12 116 GLU A CA 1
ATOM 899 C C . GLU A 1 116 ? -1.195 13.825 4.875 1.00 93.12 116 GLU A C 1
ATOM 901 O O . GLU A 1 116 ? -0.669 14.712 4.204 1.00 93.12 116 GLU A O 1
ATOM 906 N N . TRP A 1 117 ? -1.479 12.624 4.365 1.00 92.69 117 TRP A N 1
ATOM 907 C CA . TRP A 1 117 ? -1.166 12.263 2.980 1.00 92.69 117 TRP A CA 1
ATOM 908 C C . TRP A 1 117 ? -1.870 13.168 1.958 1.00 92.69 117 TRP A C 1
ATOM 910 O O . TRP A 1 117 ? -1.259 13.573 0.972 1.00 92.69 117 TRP A O 1
ATOM 920 N N . PHE A 1 118 ? -3.120 13.575 2.191 1.00 91.06 118 PHE A N 1
ATOM 921 C CA . PHE A 1 118 ? -3.788 14.552 1.322 1.00 91.06 118 PHE A CA 1
ATOM 922 C C . PHE A 1 118 ? -3.145 15.946 1.370 1.00 91.06 118 PHE A C 1
ATOM 924 O O . PHE A 1 118 ? -3.167 16.668 0.370 1.00 91.06 118 PHE A O 1
ATOM 931 N N . ARG A 1 119 ? -2.576 16.337 2.517 1.00 87.19 119 ARG A N 1
ATOM 932 C CA . ARG A 1 119 ? -1.927 17.644 2.703 1.00 87.19 119 ARG A CA 1
ATOM 933 C C . ARG A 1 119 ? -0.495 17.681 2.176 1.00 87.19 119 ARG A C 1
ATOM 935 O O . ARG A 1 119 ? -0.082 18.735 1.694 1.00 87.19 119 ARG A O 1
ATOM 942 N N . ALA A 1 120 ? 0.221 16.561 2.232 1.00 77.06 120 ALA A N 1
ATOM 943 C CA . ALA A 1 120 ? 1.607 16.444 1.803 1.00 77.06 120 ALA A CA 1
ATOM 944 C C . ALA A 1 120 ? 1.812 16.968 0.369 1.00 77.06 120 ALA A C 1
ATOM 946 O O . ALA A 1 120 ? 1.111 16.571 -0.567 1.00 77.06 120 ALA A O 1
ATOM 947 N N . ILE A 1 121 ? 2.765 17.880 0.203 1.00 59.34 121 ILE A N 1
ATOM 948 C CA . ILE A 1 121 ? 3.263 18.347 -1.094 1.00 59.34 121 ILE A CA 1
ATOM 949 C C . ILE A 1 121 ? 4.653 17.734 -1.189 1.00 59.34 121 ILE A C 1
ATOM 951 O O . ILE A 1 121 ? 5.498 18.177 -0.428 1.00 59.34 121 ILE A O 1
ATOM 955 N N . ASP A 1 122 ? 4.807 16.672 -1.988 1.00 62.72 122 ASP A N 1
ATOM 956 C CA . ASP A 1 122 ? 6.058 15.932 -2.235 1.00 62.72 122 ASP A CA 1
ATOM 957 C C . ASP A 1 122 ? 6.885 15.641 -0.980 1.00 62.72 122 ASP A C 1
ATOM 959 O O . ASP A 1 122 ? 7.628 16.501 -0.538 1.00 62.72 122 ASP A O 1
ATOM 963 N N . ILE A 1 123 ? 6.783 14.445 -0.387 1.00 53.00 123 ILE A N 1
ATOM 964 C CA . ILE A 1 123 ? 7.672 14.078 0.730 1.00 53.00 123 ILE A CA 1
ATOM 965 C C . ILE A 1 123 ? 8.921 13.411 0.142 1.00 53.00 123 ILE A C 1
ATOM 967 O O . ILE A 1 123 ? 8.814 12.261 -0.294 1.00 53.00 123 ILE A O 1
ATOM 971 N N . PRO A 1 124 ? 10.097 14.067 0.141 1.00 51.97 124 PRO A N 1
ATOM 972 C CA . PRO A 1 124 ? 11.371 13.384 0.005 1.00 51.97 124 PRO A CA 1
ATOM 973 C C . PRO A 1 124 ? 11.669 12.697 1.349 1.00 51.97 124 PRO A C 1
ATOM 975 O O . PRO A 1 124 ? 11.240 13.151 2.415 1.00 51.97 124 PRO A O 1
ATOM 978 N N . GLY A 1 125 ? 12.336 11.544 1.306 1.00 37.62 125 GLY A N 1
ATOM 979 C CA . GLY A 1 125 ? 12.654 10.752 2.498 1.00 37.62 125 GLY A CA 1
ATOM 980 C C . GLY A 1 125 ? 13.589 11.469 3.491 1.00 37.62 125 GLY A C 1
ATOM 981 O O . GLY A 1 125 ? 14.057 12.573 3.234 1.00 37.62 125 GLY A O 1
ATOM 982 N N . PRO A 1 126 ? 13.903 10.849 4.645 1.00 37.56 126 PRO A N 1
ATOM 983 C CA . PRO A 1 126 ? 14.810 11.432 5.630 1.00 37.56 126 PRO A CA 1
ATOM 984 C C . PRO A 1 126 ? 16.238 11.465 5.061 1.00 37.56 126 PRO A C 1
ATOM 986 O O . PRO A 1 126 ? 16.972 10.481 5.155 1.00 37.56 126 PRO A O 1
ATOM 989 N N . GLY A 1 127 ? 16.615 12.580 4.439 1.00 45.31 127 GLY A N 1
ATOM 990 C CA . GLY A 1 127 ? 17.919 12.734 3.792 1.00 45.31 127 GLY A CA 1
ATOM 991 C C . GLY A 1 127 ? 18.218 14.100 3.168 1.00 45.31 127 GLY A C 1
ATOM 9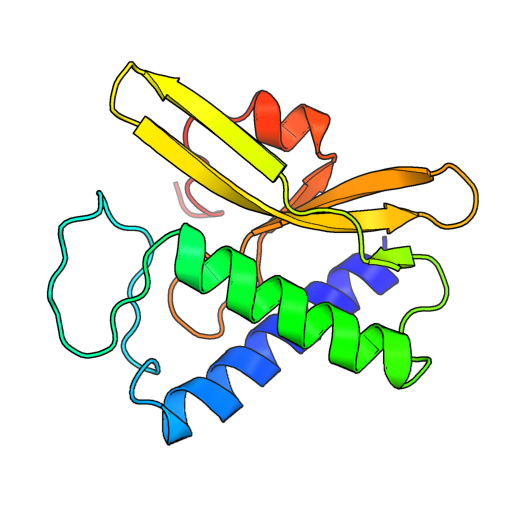92 O O . GLY A 1 127 ? 19.316 14.249 2.633 1.00 45.31 127 GLY A O 1
ATOM 993 N N . ASP A 1 128 ? 17.304 15.067 3.261 1.00 37.97 128 ASP A N 1
ATOM 994 C CA . ASP A 1 128 ? 17.514 16.464 2.852 1.00 37.97 128 ASP A CA 1
ATOM 995 C C . ASP A 1 128 ? 18.151 17.297 3.979 1.00 37.97 128 ASP A C 1
ATOM 997 O O . ASP A 1 128 ? 17.646 17.235 5.129 1.00 37.97 128 ASP A O 1
#